Protein AF-A0A6G3X229-F1 (afdb_monomer)

Organism: NCBI:txid2706086

Sequence (98 aa):
ERSAIRWLAEAEGAHVRMVYLPVDHETQRTRIAHRWATAAEETYPLDEADLRHGREHFEEPGEAELSGRERSAPPPGWAGWPEWAADRWPSFTRPSAA

Secondary structure (DSSP, 8-state):
-HHHHHHHHHHTT-----------HHHHHHHHHHHHHH-GGGS----HHHHHHHHHH--PPPHHHHTT---PPPPTT-SSHHHHHHHH-TT-PPPPP-

Radius of gyration: 17.18 Å; Cα contacts (8 Å, |Δi|>4): 61; chains: 1; boun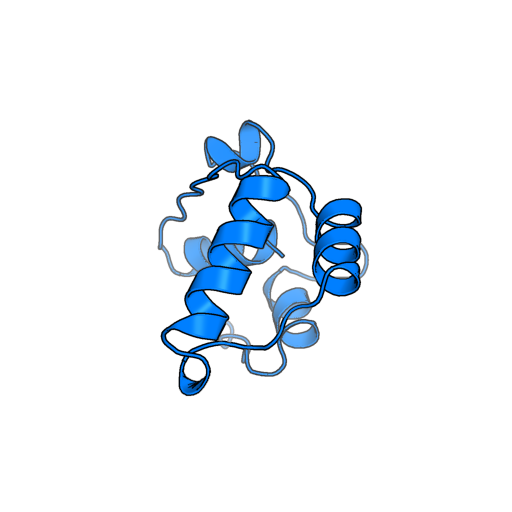ding box: 41×30×46 Å

Structure (mmCIF, N/CA/C/O backbone):
data_AF-A0A6G3X229-F1
#
_entry.id   AF-A0A6G3X229-F1
#
loop_
_atom_site.group_PDB
_atom_site.id
_atom_site.type_symbol
_atom_site.label_atom_id
_atom_site.label_alt_id
_atom_site.label_comp_id
_atom_site.label_asym_id
_atom_site.label_entity_id
_atom_site.label_seq_id
_atom_site.pdbx_PDB_ins_code
_atom_site.Cartn_x
_atom_site.Cartn_y
_atom_site.Cartn_z
_atom_site.occupancy
_atom_site.B_iso_or_equiv
_atom_site.auth_seq_id
_atom_site.auth_comp_id
_atom_site.auth_asym_id
_atom_site.auth_atom_id
_atom_site.pdbx_PDB_model_num
ATOM 1 N N . GLU A 1 1 ? -7.509 -1.468 1.895 1.00 91.38 1 GLU A N 1
ATOM 2 C CA . GLU A 1 1 ? -6.206 -1.963 2.404 1.00 91.38 1 GLU A CA 1
ATOM 3 C C . GLU A 1 1 ? -5.406 -0.887 3.143 1.00 91.38 1 GLU A C 1
ATOM 5 O O . GLU A 1 1 ? -5.195 -1.054 4.338 1.00 91.38 1 GLU A O 1
ATOM 10 N N . ARG A 1 2 ? -5.021 0.237 2.513 1.00 93.12 2 ARG A N 1
ATOM 11 C CA . ARG A 1 2 ? -4.208 1.293 3.167 1.00 93.12 2 ARG A CA 1
ATOM 12 C C . ARG A 1 2 ? -4.797 1.823 4.484 1.00 93.12 2 ARG A C 1
ATOM 14 O O . ARG A 1 2 ? -4.077 1.899 5.478 1.00 93.12 2 ARG A O 1
ATOM 21 N N . SER A 1 3 ? -6.100 2.116 4.521 1.00 93.06 3 SER A N 1
ATOM 22 C CA . SER A 1 3 ? -6.780 2.572 5.745 1.00 93.06 3 SER A CA 1
ATOM 23 C C . SER A 1 3 ? -6.754 1.526 6.867 1.00 93.06 3 SER A C 1
ATOM 25 O O . SER A 1 3 ? -6.575 1.894 8.024 1.00 93.06 3 SER A O 1
ATOM 27 N N . ALA A 1 4 ? -6.835 0.231 6.533 1.00 93.81 4 ALA A N 1
ATOM 28 C CA . ALA A 1 4 ? -6.734 -0.855 7.508 1.00 93.81 4 ALA A CA 1
ATOM 29 C C . ALA A 1 4 ? -5.338 -0.914 8.144 1.00 93.81 4 ALA A C 1
ATOM 31 O O . ALA A 1 4 ? -5.227 -0.969 9.363 1.00 93.81 4 ALA A O 1
ATOM 32 N N . ILE A 1 5 ? -4.273 -0.835 7.332 1.00 92.62 5 ILE A N 1
ATOM 33 C CA . ILE A 1 5 ? -2.882 -0.824 7.821 1.00 92.62 5 ILE A CA 1
ATOM 34 C C . ILE A 1 5 ? -2.652 0.360 8.764 1.00 92.62 5 ILE A C 1
ATOM 36 O O . ILE A 1 5 ? -2.098 0.179 9.847 1.00 92.62 5 ILE A O 1
ATOM 40 N N . ARG A 1 6 ? -3.093 1.566 8.370 1.00 93.44 6 ARG A N 1
ATOM 41 C CA . ARG A 1 6 ? -2.992 2.762 9.220 1.00 93.44 6 ARG A CA 1
ATOM 42 C C . ARG A 1 6 ? -3.693 2.547 10.553 1.00 93.44 6 ARG A C 1
ATOM 44 O O . ARG A 1 6 ? -3.068 2.732 11.590 1.00 93.44 6 ARG A O 1
ATOM 51 N N . TRP A 1 7 ? -4.960 2.142 10.511 1.00 93.19 7 TRP A N 1
ATOM 52 C CA . TRP A 1 7 ? -5.753 1.955 11.720 1.00 93.19 7 TRP A CA 1
ATOM 53 C C . TRP A 1 7 ? -5.116 0.929 12.662 1.00 93.19 7 TRP A C 1
ATOM 55 O O . TRP A 1 7 ? -4.993 1.194 13.851 1.00 93.19 7 TRP A O 1
ATOM 65 N N . LEU A 1 8 ? -4.665 -0.214 12.134 1.00 92.88 8 LEU A N 1
ATOM 66 C CA . LEU A 1 8 ? -4.072 -1.288 12.937 1.00 92.88 8 LEU A CA 1
ATOM 67 C C . LEU A 1 8 ? -2.765 -0.860 13.604 1.00 92.88 8 LEU A C 1
ATOM 69 O O . LEU A 1 8 ? -2.557 -1.140 14.776 1.00 92.88 8 LEU A O 1
ATOM 73 N N . ALA A 1 9 ? -1.898 -0.152 12.885 1.00 92.31 9 ALA A N 1
ATOM 74 C CA . ALA A 1 9 ? -0.669 0.368 13.470 1.00 92.31 9 ALA A CA 1
ATOM 75 C C . ALA A 1 9 ? -0.949 1.433 14.545 1.00 92.31 9 ALA A C 1
ATOM 77 O O . ALA A 1 9 ? -0.331 1.406 15.605 1.00 92.31 9 ALA A O 1
ATOM 78 N N . GLU A 1 10 ? -1.895 2.345 14.302 1.00 92.31 10 GLU A N 1
ATOM 79 C CA . GLU A 1 10 ? -2.285 3.369 15.282 1.00 92.31 10 GLU A CA 1
ATOM 80 C C . GLU A 1 10 ? -2.944 2.763 16.531 1.00 92.31 10 GLU A C 1
ATOM 82 O O . GLU A 1 10 ? -2.718 3.260 17.634 1.00 92.31 10 GLU A O 1
ATOM 87 N N . ALA A 1 11 ? -3.702 1.670 16.384 1.00 91.62 11 ALA A N 1
ATOM 88 C CA . ALA A 1 11 ? -4.281 0.926 17.505 1.00 91.62 11 ALA A CA 1
ATOM 89 C C . ALA A 1 11 ? -3.210 0.332 18.441 1.00 91.62 11 ALA A C 1
ATOM 91 O O . ALA A 1 11 ? -3.434 0.251 19.645 1.00 91.62 11 ALA A O 1
ATOM 92 N N . GLU A 1 12 ? -2.031 0.003 17.910 1.00 92.38 12 GLU A N 1
ATOM 93 C CA . GLU A 1 12 ? -0.859 -0.460 18.671 1.00 92.38 12 GLU A CA 1
ATOM 94 C C . GLU A 1 12 ? 0.056 0.698 19.128 1.00 92.38 12 GLU A C 1
ATOM 96 O O . GLU A 1 12 ? 1.182 0.486 19.580 1.00 92.38 12 GLU A O 1
ATOM 101 N N . GLY A 1 13 ? -0.388 1.952 18.984 1.00 93.75 13 GLY A N 1
ATOM 102 C CA . GLY A 1 13 ? 0.385 3.141 19.354 1.00 93.75 13 GLY A CA 1
ATOM 103 C C . GLY A 1 13 ? 1.540 3.476 18.401 1.00 93.75 13 GLY A C 1
ATOM 104 O O . GLY A 1 13 ? 2.377 4.319 18.730 1.00 93.75 13 GLY A O 1
ATOM 105 N N . ALA A 1 14 ? 1.605 2.844 17.227 1.00 94.00 14 ALA A N 1
ATOM 106 C CA . ALA A 1 14 ? 2.595 3.149 16.200 1.00 94.00 14 ALA A CA 1
ATOM 107 C C . ALA A 1 14 ? 2.138 4.288 15.270 1.00 94.00 14 ALA A C 1
ATOM 109 O O . ALA A 1 14 ? 0.972 4.679 15.224 1.00 94.00 14 ALA A O 1
ATOM 110 N N . HIS A 1 15 ? 3.080 4.820 14.485 1.00 90.94 15 HIS A N 1
ATOM 111 C CA . HIS A 1 15 ? 2.821 5.867 13.496 1.00 90.94 15 HIS A CA 1
ATOM 112 C C . HIS A 1 15 ? 3.025 5.352 12.072 1.00 90.94 15 HIS A C 1
ATOM 114 O O . HIS A 1 15 ? 4.046 4.735 11.766 1.00 90.94 15 HIS A O 1
ATOM 120 N N . VAL A 1 16 ? 2.090 5.676 11.175 1.00 91.69 16 VAL A N 1
ATOM 121 C CA . VAL A 1 16 ? 2.166 5.297 9.757 1.00 91.69 16 VAL A CA 1
ATOM 122 C C . VAL A 1 16 ? 2.456 6.502 8.881 1.00 91.69 16 VAL A C 1
ATOM 124 O O . VAL A 1 16 ? 1.679 7.457 8.819 1.00 91.69 16 VAL A O 1
ATOM 127 N N . ARG A 1 17 ? 3.551 6.409 8.124 1.00 93.19 17 ARG A N 1
ATOM 128 C CA . ARG A 1 17 ? 3.912 7.370 7.083 1.00 93.19 17 ARG A CA 1
ATOM 129 C C . ARG A 1 17 ? 3.721 6.750 5.708 1.00 93.19 17 ARG A C 1
ATOM 131 O O . ARG A 1 17 ? 4.284 5.701 5.415 1.00 93.19 17 ARG A O 1
ATOM 138 N N . MET A 1 18 ? 2.982 7.444 4.850 1.00 93.56 18 MET A N 1
ATOM 139 C CA . MET A 1 18 ? 2.834 7.067 3.450 1.00 93.56 18 MET A CA 1
ATOM 140 C C . MET A 1 18 ? 3.880 7.786 2.600 1.00 93.56 18 MET A C 1
ATOM 142 O O . MET A 1 18 ? 4.038 9.001 2.703 1.00 93.56 18 MET A O 1
ATOM 146 N N . VAL A 1 19 ? 4.599 7.033 1.769 1.00 95.31 19 VAL A N 1
ATOM 147 C CA . VAL A 1 19 ? 5.549 7.572 0.790 1.00 95.31 19 VAL A CA 1
ATOM 148 C C . VAL A 1 19 ? 5.114 7.085 -0.582 1.00 95.31 19 VAL A C 1
ATOM 150 O O . VAL A 1 19 ? 5.215 5.897 -0.877 1.00 95.31 19 VAL A O 1
ATOM 153 N N . TYR A 1 20 ? 4.603 8.000 -1.402 1.00 95.50 20 TYR A N 1
ATOM 154 C CA . TYR A 1 20 ? 4.252 7.710 -2.786 1.00 95.50 20 TYR A CA 1
ATOM 155 C C . TYR A 1 20 ? 5.425 8.046 -3.702 1.00 95.50 20 TYR A C 1
ATOM 157 O O . TYR A 1 20 ? 5.975 9.145 -3.640 1.00 95.50 20 TYR A O 1
ATOM 165 N N . LEU A 1 21 ? 5.813 7.082 -4.534 1.00 95.75 21 LEU A N 1
ATOM 166 C CA . LEU A 1 21 ? 6.861 7.234 -5.533 1.00 95.75 21 LEU A CA 1
ATOM 167 C C . LEU A 1 21 ? 6.214 7.048 -6.907 1.00 95.75 21 LEU A C 1
ATOM 169 O O . LEU A 1 21 ? 5.970 5.901 -7.288 1.00 95.75 21 LEU A O 1
ATOM 173 N N . PRO A 1 22 ? 5.909 8.132 -7.640 1.00 94.25 22 PRO A N 1
ATOM 174 C CA . PRO A 1 22 ? 5.349 8.002 -8.973 1.00 94.25 22 PRO A CA 1
ATOM 175 C C . PRO A 1 22 ? 6.381 7.336 -9.886 1.00 94.25 22 PRO A C 1
ATOM 177 O O . PRO A 1 22 ? 7.547 7.735 -9.939 1.00 94.25 22 PRO A O 1
ATOM 180 N N . VAL A 1 23 ? 5.949 6.297 -10.594 1.00 94.94 23 VAL A N 1
ATOM 181 C CA . VAL A 1 23 ? 6.757 5.593 -11.590 1.00 94.94 23 VAL A CA 1
ATOM 182 C C . VAL A 1 23 ? 5.919 5.479 -12.852 1.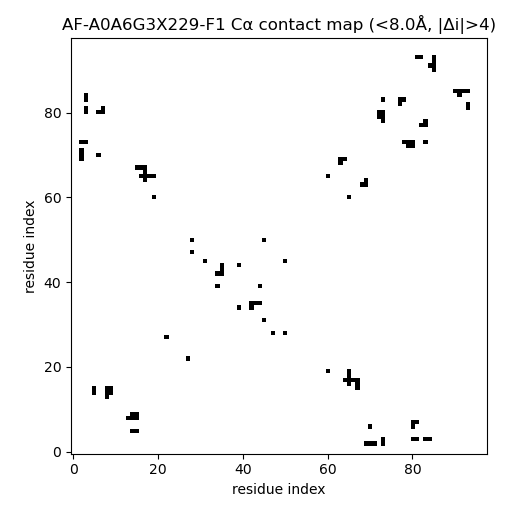00 94.94 23 VAL A C 1
ATOM 184 O O . VAL A 1 23 ? 4.816 4.929 -12.825 1.00 94.94 23 VAL A O 1
ATOM 187 N N . ASP A 1 24 ? 6.420 6.010 -13.962 1.00 94.69 24 ASP A N 1
ATOM 188 C CA . ASP A 1 24 ? 5.770 5.861 -15.258 1.00 94.69 24 ASP A CA 1
ATOM 189 C C . ASP A 1 24 ? 5.900 4.422 -15.786 1.00 94.69 24 ASP A C 1
ATOM 191 O O . ASP A 1 24 ? 6.676 3.600 -15.287 1.00 94.69 24 ASP A O 1
ATOM 195 N N . HIS A 1 25 ? 5.083 4.098 -16.784 1.00 94.00 25 HIS A N 1
ATOM 196 C CA . HIS A 1 25 ? 4.961 2.733 -17.281 1.00 94.00 25 HIS A CA 1
ATOM 197 C C . HIS A 1 25 ? 6.270 2.208 -17.883 1.00 94.00 25 HIS A C 1
ATOM 199 O O . HIS A 1 25 ? 6.661 1.068 -17.629 1.00 94.00 25 HIS A O 1
ATOM 205 N N . GLU A 1 26 ? 6.982 3.046 -18.633 1.00 96.19 26 GLU A N 1
ATOM 206 C CA . GLU A 1 26 ? 8.218 2.650 -19.297 1.00 96.19 26 GLU A CA 1
ATOM 207 C C . GLU A 1 26 ? 9.345 2.422 -18.287 1.00 96.19 26 GLU A C 1
ATOM 209 O O . GLU A 1 26 ? 10.049 1.407 -18.361 1.00 96.19 26 GLU A O 1
ATOM 214 N N . THR A 1 27 ? 9.468 3.301 -17.291 1.00 97.00 27 THR A N 1
ATOM 215 C CA . THR A 1 27 ? 10.410 3.124 -16.182 1.00 97.00 27 THR A CA 1
ATOM 216 C C . THR A 1 27 ? 10.111 1.844 -15.402 1.00 97.00 27 THR A C 1
ATOM 218 O O . THR A 1 27 ? 11.031 1.085 -15.081 1.00 97.00 27 THR A O 1
ATOM 221 N N . GLN A 1 28 ? 8.838 1.562 -15.107 1.00 96.00 28 GLN A N 1
ATOM 222 C CA . GLN A 1 28 ? 8.429 0.347 -14.397 1.00 96.00 28 GLN A CA 1
ATOM 223 C C . GLN A 1 28 ? 8.802 -0.915 -15.186 1.00 96.00 28 GLN A C 1
ATOM 225 O O . GLN A 1 28 ? 9.473 -1.797 -14.643 1.00 96.00 28 GLN A O 1
ATOM 230 N N . ARG A 1 29 ? 8.435 -0.965 -16.473 1.00 96.19 29 ARG A N 1
ATOM 231 C CA . ARG A 1 29 ? 8.740 -2.074 -17.386 1.00 96.19 29 ARG A CA 1
ATOM 232 C C . ARG A 1 29 ? 10.246 -2.312 -17.498 1.00 96.19 29 ARG A C 1
ATOM 234 O O . ARG A 1 29 ? 10.705 -3.443 -17.364 1.00 96.19 29 ARG A O 1
ATOM 241 N N . THR A 1 30 ? 11.027 -1.243 -17.660 1.00 96.69 30 THR A N 1
ATOM 242 C CA . THR A 1 30 ? 12.494 -1.313 -17.762 1.00 96.69 30 THR A CA 1
ATOM 243 C C . THR A 1 30 ? 13.124 -1.871 -16.487 1.00 96.69 30 THR A C 1
ATOM 245 O O . THR A 1 30 ? 13.992 -2.740 -16.552 1.00 96.69 30 THR A O 1
ATOM 248 N N . ARG A 1 31 ? 12.667 -1.426 -15.310 1.00 96.19 31 ARG A N 1
ATOM 249 C CA . ARG A 1 31 ? 13.167 -1.925 -14.018 1.00 96.19 31 ARG A CA 1
ATOM 250 C C . ARG A 1 31 ? 12.827 -3.395 -13.789 1.00 96.19 31 ARG A C 1
ATOM 252 O O . ARG A 1 31 ? 13.647 -4.112 -13.225 1.00 96.19 31 ARG A O 1
ATOM 259 N N . ILE A 1 32 ? 11.647 -3.843 -14.214 1.00 96.12 32 ILE A N 1
ATOM 260 C CA . ILE A 1 32 ? 11.249 -5.254 -14.127 1.00 96.12 32 ILE A CA 1
ATOM 261 C C . ILE A 1 32 ? 12.106 -6.111 -15.051 1.00 96.12 32 ILE A C 1
ATOM 263 O O . ILE A 1 32 ? 12.685 -7.087 -14.587 1.00 96.12 32 ILE A O 1
ATOM 267 N N . ALA A 1 33 ? 12.255 -5.709 -16.316 1.00 95.44 33 ALA A N 1
ATOM 268 C CA . ALA A 1 33 ? 13.102 -6.416 -17.272 1.00 95.44 33 ALA A CA 1
ATOM 269 C C . ALA A 1 33 ? 14.554 -6.508 -16.782 1.00 95.44 33 ALA A C 1
ATOM 271 O O . ALA A 1 33 ? 15.178 -7.560 -16.885 1.00 95.44 33 ALA A O 1
ATOM 272 N N . HIS A 1 34 ? 15.074 -5.426 -16.195 1.00 96.75 34 HIS A N 1
ATOM 273 C CA . HIS A 1 34 ? 16.403 -5.422 -15.599 1.00 96.75 34 HIS A CA 1
ATOM 274 C C . HIS A 1 34 ? 16.512 -6.408 -14.430 1.00 96.75 34 HIS A C 1
ATOM 276 O O . HIS A 1 34 ? 17.394 -7.258 -14.461 1.00 96.75 34 HIS A O 1
ATOM 282 N N . ARG A 1 35 ? 15.594 -6.358 -13.448 1.00 96.62 35 ARG A N 1
ATOM 283 C CA . ARG A 1 35 ? 15.590 -7.312 -12.321 1.00 96.62 35 ARG A CA 1
ATOM 284 C C . ARG A 1 35 ? 15.517 -8.757 -12.797 1.00 96.62 35 ARG A C 1
ATOM 286 O O . ARG A 1 35 ? 16.257 -9.593 -12.296 1.00 96.62 35 ARG A O 1
ATOM 293 N N . TRP A 1 36 ? 14.670 -9.031 -13.786 1.00 96.38 36 TRP A N 1
ATOM 294 C CA . TRP A 1 36 ? 14.556 -10.361 -14.375 1.00 96.38 36 TRP A CA 1
ATOM 295 C C . TRP A 1 36 ? 15.862 -10.818 -15.034 1.00 96.38 36 TRP A C 1
ATOM 297 O O . TRP A 1 36 ? 16.256 -11.968 -14.891 1.00 96.38 36 TRP A O 1
ATOM 307 N N . ALA A 1 37 ? 16.564 -9.922 -15.729 1.00 96.94 37 ALA A N 1
ATOM 308 C CA . ALA A 1 37 ? 17.829 -10.247 -16.380 1.00 96.94 37 ALA A CA 1
ATOM 309 C C . ALA A 1 37 ? 18.990 -10.465 -15.393 1.00 96.94 37 ALA A C 1
ATOM 311 O O . ALA A 1 37 ? 19.928 -11.185 -15.727 1.00 96.94 37 ALA A O 1
ATOM 312 N N . THR A 1 38 ? 18.963 -9.827 -14.217 1.00 97.69 38 THR A N 1
ATOM 313 C CA . THR A 1 38 ? 20.107 -9.817 -13.288 1.00 97.69 38 THR A CA 1
ATOM 314 C C . THR A 1 38 ? 19.930 -10.663 -12.031 1.00 97.69 38 THR A C 1
ATOM 316 O O . THR A 1 38 ? 20.938 -11.003 -11.425 1.00 97.69 38 THR A O 1
ATOM 319 N N . ALA A 1 39 ? 18.695 -10.944 -11.608 1.00 96.94 39 ALA A N 1
ATOM 320 C CA . ALA A 1 39 ? 18.379 -11.632 -10.351 1.00 96.94 39 ALA A CA 1
ATOM 321 C C . ALA A 1 39 ? 16.994 -12.310 -10.426 1.00 96.94 39 ALA A C 1
ATOM 323 O O . ALA A 1 39 ? 16.084 -11.999 -9.652 1.00 96.94 39 ALA A O 1
ATOM 324 N N . ALA A 1 40 ? 16.796 -13.193 -11.411 1.00 94.88 40 ALA A N 1
ATOM 325 C CA . ALA A 1 40 ? 15.508 -13.849 -11.665 1.00 94.88 40 ALA A CA 1
ATOM 326 C C . ALA A 1 40 ? 15.013 -14.681 -10.468 1.00 94.88 40 ALA A C 1
ATOM 328 O O . ALA A 1 40 ? 13.813 -14.786 -10.241 1.00 94.88 40 ALA A O 1
ATOM 329 N N . GLU A 1 41 ? 15.932 -15.249 -9.692 1.00 97.00 41 GLU A N 1
ATOM 330 C CA . GLU A 1 41 ? 15.681 -16.051 -8.494 1.00 97.00 41 GLU A CA 1
ATOM 331 C C . GLU A 1 41 ? 15.225 -15.229 -7.279 1.00 97.00 41 GLU A C 1
ATOM 333 O O . GLU A 1 41 ? 14.638 -15.781 -6.351 1.00 97.00 41 G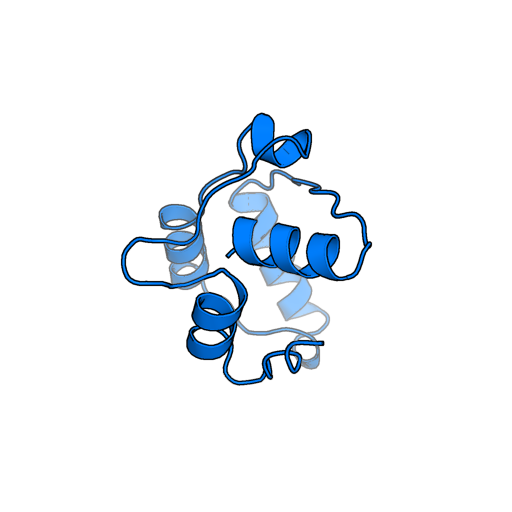LU A O 1
ATOM 338 N N . GLU A 1 42 ? 15.460 -13.914 -7.291 1.00 96.62 42 GLU A N 1
ATOM 339 C CA . GLU A 1 42 ? 15.051 -12.984 -6.230 1.00 96.62 42 GLU A CA 1
ATOM 340 C C . GLU A 1 42 ? 13.788 -12.192 -6.599 1.00 96.62 42 GLU A C 1
ATOM 342 O O . GLU A 1 42 ? 13.347 -11.306 -5.859 1.00 96.62 42 GLU A O 1
ATOM 347 N N 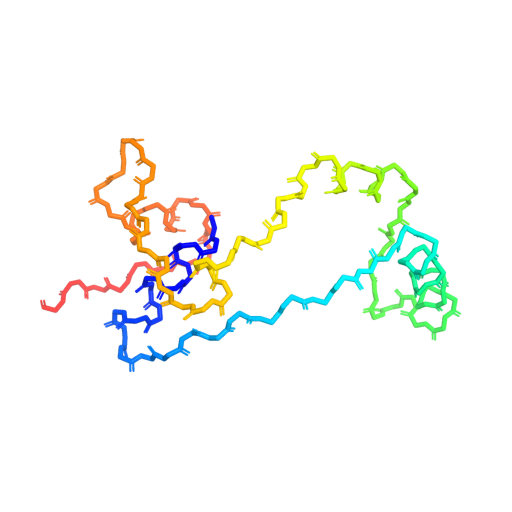. THR A 1 43 ? 13.193 -12.467 -7.761 1.00 95.50 43 THR A N 1
ATOM 348 C CA . THR A 1 43 ? 12.022 -11.742 -8.247 1.00 95.50 43 THR A CA 1
ATOM 349 C C . THR A 1 43 ? 10.956 -12.675 -8.811 1.00 95.50 43 THR A C 1
ATOM 351 O O . THR A 1 43 ? 11.165 -13.872 -8.978 1.00 95.50 43 THR A O 1
ATOM 354 N N . TYR A 1 44 ? 9.781 -12.117 -9.094 1.00 92.50 44 TYR A N 1
ATOM 355 C CA . TYR A 1 44 ? 8.692 -12.842 -9.738 1.00 92.50 44 TYR A CA 1
ATOM 356 C C . TYR A 1 44 ? 8.558 -12.390 -11.192 1.00 92.50 44 TYR A C 1
ATOM 358 O O . TYR A 1 44 ? 8.756 -11.202 -11.477 1.00 92.50 44 TYR A O 1
ATOM 366 N N . PRO A 1 45 ? 8.211 -13.306 -12.112 1.00 91.88 45 PRO A N 1
ATOM 367 C CA . PRO A 1 45 ? 7.894 -12.927 -13.478 1.00 91.88 45 PRO A CA 1
ATOM 368 C C . PRO A 1 45 ? 6.647 -12.036 -13.478 1.00 91.88 45 PRO A C 1
ATOM 370 O O . PRO A 1 45 ? 5.632 -12.395 -12.888 1.00 91.88 45 PRO A O 1
ATOM 373 N N . LEU A 1 46 ? 6.745 -10.882 -14.137 1.00 94.56 46 LEU A N 1
ATOM 374 C CA . LEU A 1 46 ? 5.618 -10.007 -14.456 1.00 94.56 46 LEU A CA 1
ATOM 375 C C . LEU A 1 46 ? 5.654 -9.728 -15.953 1.00 94.56 46 LEU A C 1
ATOM 377 O O . LEU A 1 46 ? 6.674 -9.249 -16.464 1.00 94.56 46 LEU A O 1
ATOM 381 N N . ASP A 1 47 ? 4.552 -10.002 -16.637 1.00 93.25 47 ASP A N 1
ATOM 382 C CA . ASP A 1 47 ? 4.397 -9.663 -18.043 1.00 93.25 47 ASP A CA 1
ATOM 383 C C . ASP A 1 47 ? 3.705 -8.300 -18.242 1.00 93.25 47 ASP A C 1
ATOM 385 O O . ASP A 1 47 ? 3.336 -7.590 -17.306 1.00 93.25 47 ASP A O 1
ATOM 389 N N . GLU A 1 48 ? 3.567 -7.886 -19.499 1.00 94.31 48 GLU A N 1
ATOM 390 C CA . GLU A 1 48 ? 2.930 -6.616 -19.858 1.00 94.31 48 GLU A CA 1
ATOM 391 C C . GLU A 1 48 ? 1.432 -6.573 -19.495 1.00 94.31 48 GLU A C 1
ATOM 393 O O . GLU A 1 48 ? 0.881 -5.503 -19.223 1.00 94.31 48 GLU A O 1
ATOM 398 N N . ALA A 1 49 ? 0.746 -7.719 -19.499 1.00 95.88 49 ALA A N 1
ATOM 399 C CA . ALA A 1 49 ? -0.655 -7.792 -19.109 1.00 95.88 49 ALA A CA 1
ATOM 400 C C . ALA A 1 49 ? -0.811 -7.597 -17.596 1.00 95.88 49 ALA A C 1
ATOM 402 O O . ALA A 1 49 ? -1.700 -6.845 -17.191 1.00 95.88 49 ALA A O 1
ATOM 403 N N . ASP A 1 50 ? 0.087 -8.168 -16.791 1.00 95.50 50 ASP A N 1
ATOM 404 C CA . ASP A 1 50 ? 0.145 -7.948 -15.344 1.00 95.50 50 ASP A CA 1
ATOM 405 C C . ASP A 1 50 ? 0.346 -6.461 -15.018 1.00 95.50 50 ASP A C 1
ATOM 407 O O . ASP A 1 50 ? -0.345 -5.894 -14.165 1.00 95.50 50 ASP A O 1
ATOM 411 N N . LEU A 1 51 ? 1.259 -5.791 -15.735 1.00 94.81 51 LEU A N 1
ATOM 412 C CA . LEU A 1 51 ? 1.540 -4.366 -15.531 1.00 94.81 51 LEU A CA 1
ATOM 413 C C . LEU A 1 51 ? 0.358 -3.474 -15.883 1.00 94.81 51 LEU A C 1
ATOM 415 O O . LEU A 1 51 ? 0.027 -2.561 -15.119 1.00 94.81 51 LEU A O 1
ATOM 419 N N . ARG A 1 52 ? -0.295 -3.740 -17.016 1.00 95.31 52 ARG A N 1
ATOM 420 C CA . ARG A 1 52 ? -1.494 -3.004 -17.419 1.00 95.31 52 ARG A CA 1
ATOM 421 C C . ARG A 1 52 ? -2.630 -3.221 -16.424 1.00 95.31 52 ARG A C 1
ATOM 423 O O . ARG A 1 52 ? -3.222 -2.242 -15.977 1.00 95.31 52 ARG A O 1
ATOM 430 N N . HIS A 1 53 ? -2.881 -4.470 -16.032 1.00 95.69 53 HIS A N 1
ATOM 431 C CA . HIS A 1 53 ? -3.913 -4.799 -15.053 1.00 95.69 53 HIS A CA 1
ATOM 432 C C . HIS A 1 53 ? -3.683 -4.054 -13.734 1.00 95.69 53 HIS A C 1
ATOM 434 O O . HIS A 1 53 ? -4.594 -3.399 -13.227 1.00 95.69 53 HIS A O 1
ATOM 440 N N . GLY A 1 54 ? -2.449 -4.074 -13.221 1.00 93.62 54 GLY A N 1
ATOM 441 C CA . GLY A 1 54 ? -2.086 -3.342 -12.010 1.00 93.62 54 GLY A CA 1
ATOM 442 C C . GLY A 1 54 ? -2.324 -1.836 -12.131 1.00 93.62 54 GLY A C 1
ATOM 443 O O . GLY A 1 54 ? -2.844 -1.228 -11.202 1.00 93.62 54 GLY A O 1
ATOM 444 N N . ARG A 1 55 ? -2.003 -1.226 -13.279 1.00 94.12 55 ARG A N 1
ATOM 445 C CA . ARG A 1 55 ? -2.234 0.210 -13.516 1.00 94.12 55 ARG A CA 1
ATOM 446 C C . ARG A 1 55 ? -3.704 0.595 -13.549 1.00 94.12 55 ARG A C 1
ATOM 448 O O 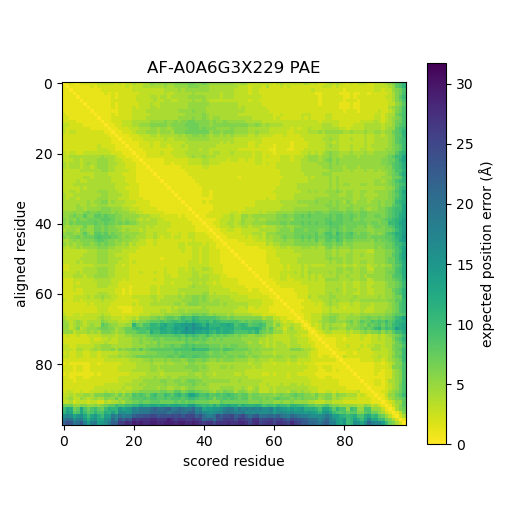. ARG A 1 55 ? -4.049 1.639 -13.014 1.00 94.12 55 ARG A O 1
ATOM 455 N N . GLU A 1 56 ? -4.547 -0.223 -14.165 1.00 95.62 56 GLU A N 1
ATOM 456 C CA . GLU A 1 56 ? -5.989 0.034 -14.254 1.00 95.62 56 GLU A CA 1
ATOM 457 C C . GLU A 1 56 ? -6.681 -0.024 -12.884 1.00 95.62 56 GLU A C 1
ATOM 459 O O . GLU A 1 56 ? -7.672 0.669 -12.672 1.00 95.62 56 GLU A O 1
ATOM 464 N N . HIS A 1 57 ? -6.149 -0.822 -11.953 1.00 95.12 57 HIS A N 1
ATOM 465 C CA . HIS A 1 57 ? -6.722 -1.015 -10.615 1.00 95.12 57 HIS A CA 1
ATOM 466 C C . HIS A 1 57 ? -6.033 -0.178 -9.528 1.00 95.12 57 HIS A C 1
ATOM 468 O O . HIS A 1 57 ? -6.501 -0.143 -8.390 1.00 95.12 57 HIS A O 1
ATOM 474 N N . PHE A 1 58 ? -4.905 0.467 -9.835 1.00 93.75 58 PHE A N 1
ATOM 475 C CA . PHE A 1 58 ? -4.155 1.230 -8.848 1.00 93.75 58 PHE A CA 1
ATOM 476 C C . PHE A 1 58 ? -4.769 2.611 -8.623 1.00 93.75 58 PHE A C 1
ATOM 478 O O . PHE A 1 58 ? -4.800 3.459 -9.512 1.00 93.75 58 PHE A O 1
ATOM 485 N N . GLU A 1 59 ? -5.181 2.861 -7.385 1.00 93.44 59 GLU A N 1
ATOM 486 C CA . GLU A 1 59 ? -5.639 4.169 -6.929 1.00 93.44 59 GLU A CA 1
ATOM 487 C C . GLU A 1 59 ? -4.477 4.924 -6.270 1.00 93.44 59 GLU A C 1
ATOM 489 O O . GLU A 1 59 ? -4.029 4.549 -5.173 1.00 93.44 59 GLU A O 1
ATOM 494 N N . GLU A 1 60 ? -3.995 5.988 -6.927 1.00 95.00 60 GLU A N 1
ATOM 495 C CA . GLU A 1 60 ? -2.979 6.881 -6.358 1.00 95.00 60 GLU A CA 1
ATOM 496 C C . GLU A 1 60 ? -3.448 7.450 -5.011 1.00 95.00 60 GLU A C 1
ATOM 498 O O . GLU A 1 60 ? -4.622 7.805 -4.864 1.00 95.00 60 GLU A O 1
ATOM 503 N N . PRO A 1 61 ? -2.558 7.548 -4.009 1.00 94.69 61 PRO A N 1
ATOM 504 C CA . PRO A 1 61 ? -2.954 8.062 -2.714 1.00 94.69 61 PRO A CA 1
ATOM 505 C C . PRO A 1 61 ? -3.280 9.555 -2.775 1.00 94.69 61 PRO A C 1
ATOM 507 O O . PRO A 1 61 ? -2.502 10.359 -3.292 1.00 94.69 61 PRO A O 1
ATOM 510 N N . GLY A 1 62 ? -4.414 9.927 -2.185 1.00 93.25 62 GLY A N 1
ATOM 511 C CA . GLY A 1 62 ? -4.847 11.321 -2.105 1.00 93.25 62 GLY A CA 1
ATOM 512 C C . GLY A 1 62 ? -4.025 12.154 -1.113 1.00 93.25 62 GLY A C 1
ATOM 513 O O . GLY A 1 62 ? -3.280 11.633 -0.281 1.00 93.25 62 GLY A O 1
ATOM 514 N N . GLU A 1 63 ? -4.209 13.477 -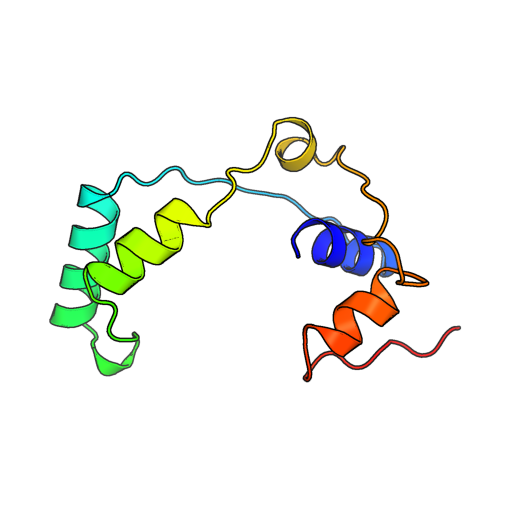1.129 1.00 94.06 63 GLU A N 1
ATOM 515 C CA . GLU A 1 63 ? -3.484 14.386 -0.227 1.00 94.06 63 GLU A CA 1
ATOM 516 C C . GLU A 1 63 ? -3.698 14.037 1.257 1.00 94.06 63 GLU A C 1
ATOM 518 O O . GLU A 1 63 ? -2.743 14.019 2.033 1.00 94.06 63 GLU A O 1
ATOM 523 N N . ALA A 1 64 ? -4.931 13.705 1.656 1.00 92.00 64 ALA A N 1
ATOM 524 C CA . ALA A 1 64 ? -5.251 13.331 3.034 1.00 92.00 64 ALA A CA 1
ATOM 525 C C . ALA A 1 64 ? -4.513 12.059 3.484 1.00 92.00 64 ALA A C 1
ATOM 527 O O . ALA A 1 64 ? -4.084 11.951 4.639 1.00 92.00 64 ALA A O 1
ATOM 528 N N . GLU A 1 65 ? -4.325 11.107 2.568 1.00 93.00 65 GLU A N 1
ATOM 529 C CA . GLU A 1 65 ? -3.590 9.873 2.822 1.00 93.00 65 GLU A CA 1
ATOM 530 C C . GLU A 1 65 ? -2.096 10.144 3.017 1.00 93.00 65 GLU A C 1
ATOM 532 O O . GLU A 1 65 ? -1.500 9.643 3.983 1.00 93.00 65 GLU A O 1
ATOM 537 N N . LEU A 1 66 ? -1.526 10.978 2.142 1.00 94.44 66 LEU A N 1
ATOM 538 C CA . LEU A 1 66 ? -0.126 11.403 2.170 1.00 94.44 66 LEU A CA 1
ATOM 539 C C . LEU A 1 66 ? 0.200 12.2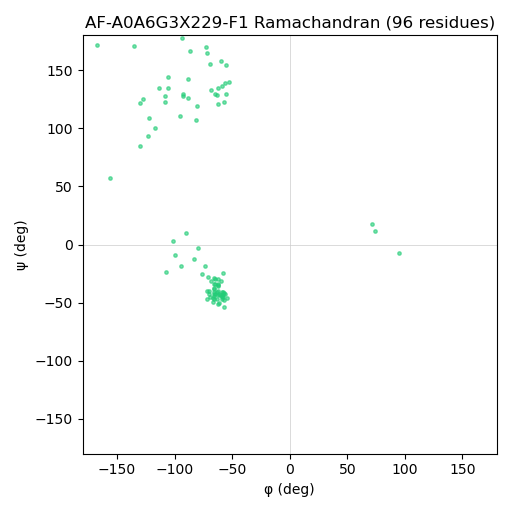44 3.407 1.00 94.44 66 LEU A C 1
ATOM 541 O O . LEU A 1 66 ? 1.257 12.073 4.012 1.00 94.44 66 LEU A O 1
ATOM 545 N N . SER A 1 67 ? -0.721 13.111 3.830 1.00 92.12 67 SER A N 1
ATOM 546 C CA . SER A 1 67 ? -0.553 13.949 5.017 1.00 92.12 67 SER A CA 1
ATOM 547 C C . SER A 1 67 ? -0.821 13.217 6.335 1.00 92.12 67 SER A C 1
ATOM 549 O O . SER A 1 67 ? -0.731 13.831 7.395 1.00 92.12 67 SER A O 1
ATOM 551 N N . GLY A 1 68 ? -1.238 11.947 6.293 1.00 87.25 68 GLY A N 1
ATOM 552 C CA . GLY A 1 68 ? -1.599 11.188 7.495 1.00 87.25 68 GLY A CA 1
ATOM 553 C C . GLY A 1 68 ? -2.903 11.621 8.163 1.00 87.25 68 GLY A C 1
ATOM 554 O O . GLY A 1 68 ? -3.121 11.305 9.326 1.00 87.25 68 GLY A O 1
ATOM 555 N N . ARG A 1 69 ? -3.763 12.361 7.456 1.00 85.62 69 ARG A N 1
ATOM 556 C CA . ARG A 1 69 ? -5.033 12.874 7.997 1.00 85.62 69 ARG A CA 1
ATOM 557 C C . ARG A 1 69 ? -6.219 11.965 7.687 1.00 85.62 69 ARG A C 1
ATOM 559 O O . ARG A 1 69 ? -7.250 12.090 8.341 1.00 85.62 69 ARG A O 1
ATOM 566 N N . GLU A 1 70 ? -6.073 11.080 6.704 1.00 84.81 70 GLU A N 1
ATOM 567 C CA . GLU A 1 70 ? -7.130 10.166 6.282 1.00 84.81 70 GLU A CA 1
ATOM 568 C C . GLU A 1 70 ? -7.532 9.214 7.414 1.00 84.81 70 GLU A C 1
ATOM 570 O O . GLU A 1 70 ? -6.712 8.435 7.909 1.00 84.81 70 GLU A O 1
ATOM 575 N N . ARG A 1 7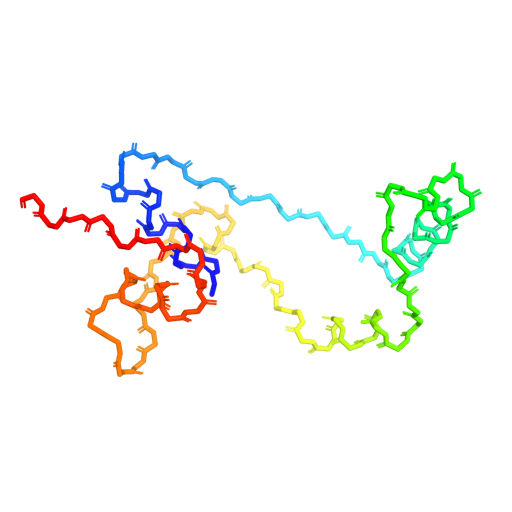1 ? -8.815 9.266 7.785 1.00 82.12 71 ARG A N 1
ATOM 576 C CA . ARG A 1 71 ? -9.455 8.366 8.749 1.00 82.12 71 ARG A CA 1
ATOM 577 C C . ARG A 1 71 ? -10.738 7.819 8.145 1.00 82.12 71 ARG A C 1
ATOM 579 O O . ARG A 1 71 ? -11.819 8.358 8.369 1.00 82.12 71 ARG A O 1
ATOM 586 N N . SER A 1 72 ? -10.609 6.752 7.370 1.00 86.62 72 SER A N 1
ATOM 587 C CA . SER A 1 72 ? -11.761 6.075 6.779 1.00 86.62 72 SER A CA 1
ATOM 588 C C . SER A 1 72 ? -12.301 5.004 7.733 1.00 86.62 72 SER A C 1
ATOM 590 O O . SER A 1 72 ? -11.539 4.297 8.401 1.00 86.62 72 SER A O 1
ATOM 592 N N . ALA A 1 73 ? -13.624 4.867 7.781 1.00 91.94 73 ALA A N 1
ATOM 593 C CA . ALA A 1 73 ? -14.277 3.709 8.382 1.00 91.94 73 ALA A CA 1
ATOM 594 C C . ALA A 1 73 ? -14.039 2.458 7.510 1.00 91.94 73 ALA A C 1
ATOM 596 O O . ALA A 1 73 ? -13.797 2.602 6.305 1.00 91.94 73 ALA A O 1
ATOM 597 N N . PRO A 1 74 ? -14.104 1.240 8.080 1.00 94.69 74 PRO A N 1
ATOM 598 C CA . PRO A 1 74 ? -14.098 0.026 7.273 1.00 94.69 74 PRO A CA 1
ATOM 599 C C . PRO A 1 74 ? -15.292 0.011 6.300 1.00 94.69 74 PRO A C 1
ATOM 601 O O . PRO A 1 74 ? -16.291 0.702 6.536 1.00 94.69 74 PRO A O 1
ATOM 604 N N . PRO A 1 75 ? -15.218 -0.766 5.203 1.00 93.75 75 PRO A N 1
ATOM 605 C CA . PRO A 1 75 ? -16.332 -0.895 4.270 1.00 93.75 75 PRO A CA 1
ATOM 606 C C . PRO A 1 75 ? -17.626 -1.357 4.964 1.00 93.75 75 PRO A C 1
ATOM 608 O O . PRO A 1 75 ? -17.561 -2.048 5.986 1.00 93.75 75 PRO A O 1
ATOM 611 N N . PRO A 1 76 ? -18.809 -1.040 4.405 1.00 94.94 76 PRO A N 1
ATOM 612 C CA . PRO A 1 76 ? -20.077 -1.519 4.946 1.00 94.94 76 PRO A CA 1
ATOM 613 C C . PRO A 1 76 ? -20.094 -3.043 5.126 1.00 94.94 76 PRO A C 1
ATOM 615 O O . PRO A 1 76 ? -19.599 -3.781 4.276 1.00 94.94 76 PRO A O 1
ATOM 618 N N . GLY A 1 77 ? -20.685 -3.507 6.229 1.00 95.25 77 GLY A N 1
ATOM 619 C CA . GLY A 1 77 ? -20.756 -4.931 6.579 1.00 95.25 77 GLY A CA 1
ATOM 620 C C . GLY A 1 77 ? -19.651 -5.416 7.521 1.00 95.25 77 GLY A C 1
ATOM 621 O O . GLY A 1 77 ? -19.741 -6.533 8.022 1.00 95.25 77 GLY A O 1
ATOM 622 N N . TRP A 1 78 ? -18.660 -4.577 7.826 1.00 94.69 78 TRP A N 1
ATOM 623 C CA . TRP A 1 78 ? -17.584 -4.895 8.764 1.00 94.69 78 TRP A CA 1
ATOM 624 C C . TRP A 1 78 ? -17.764 -4.164 10.093 1.00 94.69 78 TRP A C 1
ATOM 626 O O . TRP A 1 78 ? -18.036 -2.965 10.114 1.00 94.69 78 TRP A O 1
ATOM 636 N N . ALA A 1 79 ? -17.591 -4.880 11.209 1.00 92.81 79 ALA A N 1
ATOM 637 C CA . ALA A 1 79 ? -17.679 -4.297 12.553 1.00 92.81 79 ALA A CA 1
ATOM 638 C C . ALA A 1 79 ? -16.518 -3.330 12.849 1.00 92.81 79 ALA A C 1
ATOM 640 O O . ALA A 1 79 ? -16.688 -2.343 13.562 1.00 92.81 79 ALA A O 1
ATOM 641 N N . GLY A 1 80 ? -15.350 -3.603 12.270 1.00 93.00 80 GLY A N 1
ATOM 642 C CA . GLY A 1 80 ? -14.124 -2.856 12.482 1.00 93.00 80 GLY A CA 1
ATOM 643 C C . GLY A 1 80 ? -13.058 -3.229 11.456 1.00 93.00 80 GLY A C 1
ATOM 644 O O . GLY A 1 80 ? -13.203 -4.165 10.662 1.00 93.00 80 GLY A O 1
ATOM 645 N N . TRP A 1 81 ? -11.962 -2.472 11.473 1.00 94.81 81 TRP A N 1
ATOM 646 C CA . TRP A 1 81 ? -10.778 -2.796 10.681 1.00 94.81 81 TRP A CA 1
ATOM 647 C C . TRP A 1 81 ? -10.119 -4.135 11.064 1.00 94.81 81 TRP A C 1
ATOM 649 O O . TRP A 1 81 ? -9.648 -4.797 10.140 1.00 94.81 81 TRP A O 1
ATOM 659 N N . PRO A 1 82 ? -10.106 -4.592 12.338 1.00 93.56 82 PRO A N 1
ATOM 660 C CA . PRO A 1 82 ? -9.578 -5.914 12.684 1.00 93.56 82 PRO A CA 1
ATOM 661 C C . PRO A 1 82 ? -10.328 -7.070 12.020 1.00 93.56 82 PRO A C 1
ATOM 663 O O . PRO A 1 82 ? -9.694 -7.997 11.524 1.00 93.56 82 PRO A O 1
ATOM 666 N N . GLU A 1 83 ? -11.661 -7.018 11.984 1.00 93.19 83 GLU A N 1
ATOM 667 C CA . GLU A 1 83 ? -12.494 -8.052 11.362 1.00 93.19 83 GLU A CA 1
ATOM 668 C C . GLU A 1 83 ? -12.281 -8.073 9.850 1.00 93.19 83 GLU A C 1
ATOM 670 O O . GLU A 1 83 ? -12.048 -9.133 9.273 1.00 93.19 83 GLU A O 1
ATOM 675 N N . TRP A 1 84 ? -12.284 -6.890 9.229 1.00 95.00 84 TRP A N 1
ATOM 676 C CA . TRP A 1 84 ? -11.993 -6.741 7.805 1.00 95.00 84 TRP A CA 1
ATOM 677 C C . TRP A 1 84 ? -10.603 -7.289 7.447 1.00 95.00 84 TRP A C 1
ATOM 679 O O . TRP A 1 84 ? -10.435 -7.972 6.438 1.00 95.00 84 TRP A O 1
ATOM 689 N N . ALA A 1 85 ? -9.598 -7.007 8.281 1.00 94.94 85 ALA A N 1
ATOM 690 C CA . ALA A 1 85 ? -8.221 -7.430 8.051 1.00 94.94 85 ALA A CA 1
ATOM 691 C C . ALA A 1 85 ? -8.037 -8.943 8.211 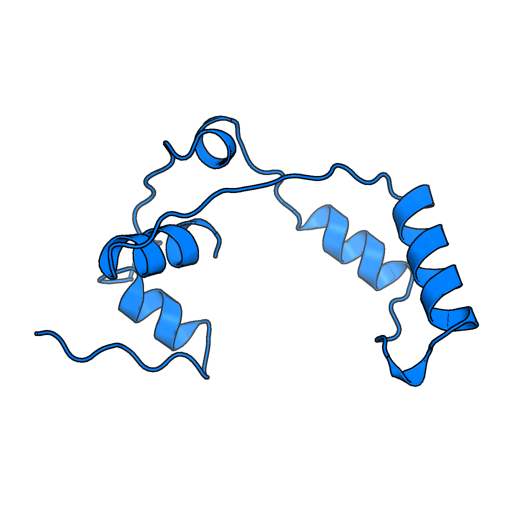1.00 94.94 85 ALA A C 1
ATOM 693 O O . ALA A 1 85 ? -7.326 -9.542 7.412 1.00 94.94 85 ALA A O 1
ATOM 694 N N . ALA A 1 86 ? -8.679 -9.563 9.204 1.00 93.19 86 ALA A N 1
ATOM 695 C CA . ALA A 1 86 ? -8.600 -11.009 9.417 1.00 93.19 86 ALA A CA 1
ATOM 696 C C . ALA A 1 86 ? -9.231 -11.808 8.265 1.00 93.19 86 ALA A C 1
ATOM 698 O O . ALA A 1 86 ? -8.732 -12.874 7.916 1.00 93.19 86 ALA A O 1
ATOM 699 N N . ASP A 1 87 ? -10.293 -11.283 7.648 1.00 93.44 87 ASP A N 1
ATOM 700 C CA . ASP A 1 87 ? -10.876 -11.877 6.442 1.00 93.44 87 ASP A CA 1
ATOM 701 C C . ASP A 1 87 ? -9.982 -11.678 5.211 1.00 93.44 87 ASP A C 1
ATOM 703 O O . ASP A 1 87 ? -9.698 -12.626 4.478 1.00 93.44 87 ASP A O 1
ATOM 707 N N . ARG A 1 88 ? -9.482 -10.452 4.993 1.00 94.62 88 ARG A N 1
ATOM 708 C CA . ARG A 1 88 ? -8.682 -10.148 3.797 1.00 94.62 88 ARG A CA 1
ATOM 709 C C . ARG A 1 88 ? -7.253 -10.670 3.835 1.00 94.62 88 ARG A C 1
ATOM 711 O O . ARG A 1 88 ? -6.681 -10.877 2.763 1.00 94.62 88 ARG A O 1
ATOM 718 N N . TRP A 1 89 ? -6.669 -10.866 5.012 1.00 94.56 89 TRP A N 1
ATOM 719 C CA . TRP A 1 89 ? -5.296 -11.334 5.188 1.00 94.56 89 TRP A CA 1
ATOM 720 C C . TRP A 1 89 ? -5.289 -12.606 6.045 1.00 94.56 89 TRP A C 1
ATOM 722 O O . TRP A 1 89 ? -5.198 -12.515 7.265 1.00 94.56 89 TRP A O 1
ATOM 732 N N . PRO A 1 90 ? -5.317 -13.807 5.437 1.00 87.19 90 PRO A N 1
ATOM 733 C CA . PRO A 1 90 ? -5.465 -15.070 6.171 1.00 87.19 90 PRO A CA 1
ATOM 734 C C . PRO A 1 90 ? -4.389 -15.348 7.233 1.00 87.19 90 PRO A C 1
ATOM 736 O O . PRO A 1 90 ? -4.622 -16.104 8.171 1.00 87.19 90 PRO A O 1
ATOM 739 N N . SER A 1 91 ? -3.198 -14.758 7.095 1.00 90.62 91 SER A N 1
ATOM 740 C CA . SER A 1 91 ? -2.118 -14.859 8.085 1.00 90.62 91 SER A CA 1
ATOM 741 C C . SER A 1 91 ? -2.247 -13.861 9.241 1.00 90.62 91 SER A C 1
ATOM 743 O O . SER A 1 91 ? -1.515 -13.962 10.224 1.00 90.62 91 SER A O 1
ATOM 745 N N . PHE A 1 92 ? -3.131 -12.870 9.132 1.00 90.44 92 PHE A N 1
ATOM 746 C CA . PHE A 1 92 ? -3.376 -11.887 10.175 1.00 90.44 92 PHE A CA 1
ATOM 747 C C . PHE A 1 92 ? -4.321 -12.478 11.222 1.00 90.44 92 PHE A C 1
ATOM 749 O O . PHE A 1 92 ? -5.520 -12.636 11.001 1.00 90.44 92 PHE A O 1
ATOM 756 N N . THR A 1 93 ? -3.773 -12.801 12.392 1.00 85.19 93 THR A N 1
ATOM 757 C CA . THR A 1 93 ? -4.584 -13.218 13.536 1.00 85.19 93 THR A CA 1
ATOM 758 C C . THR A 1 93 ? -4.997 -11.985 14.321 1.00 85.19 93 THR A C 1
ATOM 760 O O . THR A 1 93 ? -4.148 -11.190 14.725 1.00 85.19 93 THR A O 1
ATOM 763 N N . ARG A 1 94 ? -6.303 -11.832 14.549 1.00 74.19 94 ARG A N 1
ATOM 764 C CA . ARG A 1 94 ? -6.850 -10.719 15.327 1.00 74.19 94 ARG A CA 1
ATOM 765 C C . ARG A 1 94 ? -6.185 -10.668 16.716 1.00 74.19 94 ARG A C 1
ATOM 767 O O . ARG A 1 94 ? -6.194 -11.696 17.402 1.00 74.19 94 ARG A O 1
ATOM 774 N N . PRO A 1 95 ? -5.676 -9.506 17.165 1.00 67.31 95 PRO A N 1
ATOM 775 C CA . PRO A 1 95 ? -5.267 -9.356 18.554 1.00 67.31 95 PRO A CA 1
ATOM 776 C C . PRO A 1 95 ? -6.473 -9.617 19.467 1.00 67.31 95 PRO A C 1
ATOM 778 O O . PRO A 1 95 ? -7.596 -9.196 19.173 1.00 67.31 95 PRO A O 1
ATOM 781 N N . SER A 1 96 ? -6.275 -10.365 20.556 1.00 58.12 96 SER A N 1
ATOM 782 C CA . SER A 1 96 ? -7.345 -10.561 21.538 1.00 58.12 96 SER A CA 1
ATOM 783 C C . SER A 1 96 ? -7.707 -9.206 22.140 1.00 58.12 96 SER A C 1
ATOM 785 O O . SER A 1 96 ? -6.810 -8.446 22.493 1.00 58.12 96 SER A O 1
ATOM 787 N N . ALA A 1 97 ? -9.004 -8.906 22.253 1.00 58.06 97 ALA A N 1
ATOM 788 C CA . ALA A 1 97 ? -9.453 -7.698 22.937 1.00 58.06 97 ALA A CA 1
ATOM 789 C C . ALA A 1 97 ? -8.901 -7.714 24.372 1.00 58.06 97 ALA A C 1
ATOM 791 O O . ALA A 1 97 ? -9.110 -8.700 25.086 1.00 58.06 97 ALA A O 1
ATOM 792 N N . ALA A 1 98 ? -8.145 -6.675 24.729 1.00 46.38 98 ALA A N 1
ATOM 793 C CA . ALA A 1 98 ? -7.710 -6.410 26.097 1.00 46.38 98 ALA A CA 1
ATOM 794 C C . ALA A 1 98 ? -8.861 -5.818 26.919 1.00 46.38 98 ALA A C 1
ATOM 796 O O . ALA A 1 98 ? -9.671 -5.061 26.332 1.00 46.38 98 ALA A O 1
#

Solvent-accessible surface area (backbone atoms only — not comparable to full-atom values): 6373 Å² total; per-residue (Å²): 109,72,59,43,56,44,50,57,39,45,74,73,74,46,85,71,83,60,82,88,78,93,71,56,70,67,61,50,51,52,52,50,54,47,43,52,75,75,42,49,92,82,54,77,95,74,55,74,64,56,53,51,53,50,58,77,71,57,77,79,81,50,72,46,48,54,71,61,67,62,80,70,77,57,63,91,96,46,96,36,47,62,60,48,41,34,70,77,34,83,86,47,72,69,78,78,87,128

Foldseek 3Di:
DLLLVQVVQVVVVHHDADDDDDDDLVRVVVVLVVCCVPPVVVDDDDDPVNSVVCVVPDDDDDPCSNVVNDNDFPPPPDPGSLRVCVVVPVPDDRDDDD

InterPro domains:
  IPR027417 P-loop containing nucleoside triphosphate hydrolase [G3DSA:3.40.50.300] (1-73)

pLDDT: mean 91.93, std 8.01, range [46.38, 97.69]

Mean predicted aligned error: 4.56 Å